Protein AF-A0AAE8G297-F1 (afdb_monomer_lite)

Radius of gyration: 12.25 Å; chains: 1; bounding box: 27×21×37 Å

Foldseek 3Di:
DQDPVNVVVVVVLLVQQAVVVHVDRDAAQDWDDDPNWIKGWHHWDQDPV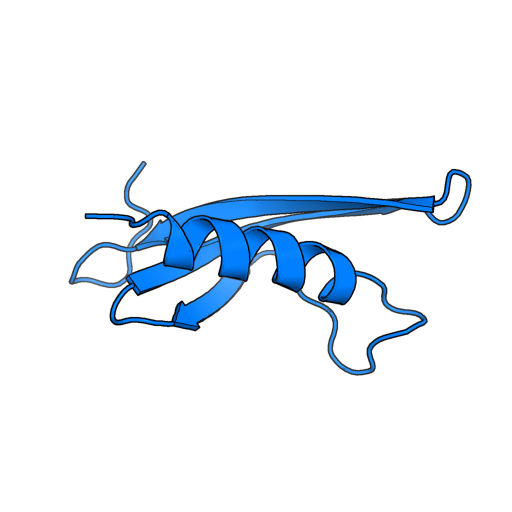VRDTDTDIATADPVRDGPD

pLDDT: mean 92.93, std 5.0, range [66.56, 97.69]

Organism: Streptococcus intermedius (NCBI:txid1338)

Secondary structure (DSSP, 8-state):
---HHHHHHHHHHGGGG-TTT-SS---TT-EEEETTEEEEEEEEEEETTTTEEEEEEEEB-TTS-B--

Structure (mmCIF, N/CA/C/O backbone):
data_AF-A0AAE8G297-F1
#
_entry.id   AF-A0AAE8G297-F1
#
loop_
_atom_site.group_PDB
_atom_site.id
_atom_site.type_symbol
_atom_site.label_atom_id
_atom_site.label_alt_id
_atom_site.label_comp_id
_atom_site.label_asym_id
_atom_site.label_entity_id
_atom_site.label_seq_id
_atom_site.pdbx_PDB_ins_code
_atom_site.Cartn_x
_atom_site.Cartn_y
_atom_site.Cartn_z
_atom_site.occupancy
_atom_site.B_iso_or_equiv
_atom_site.auth_seq_id
_atom_site.auth_comp_id
_atom_site.auth_asym_id
_atom_site.auth_atom_id
_atom_site.pdbx_PDB_model_num
ATOM 1 N N . MET A 1 1 ? -14.606 -1.955 9.476 1.00 80.31 1 MET A N 1
ATOM 2 C CA . MET A 1 1 ? -15.132 -2.359 8.157 1.00 80.31 1 MET A CA 1
ATOM 3 C C . MET A 1 1 ? -14.409 -1.568 7.077 1.00 80.31 1 MET A C 1
ATOM 5 O O . MET A 1 1 ? -14.230 -0.362 7.240 1.00 80.31 1 MET A O 1
ATOM 9 N N . ILE A 1 2 ? -13.930 -2.247 6.036 1.00 85.69 2 ILE A N 1
ATOM 10 C CA . ILE A 1 2 ? -13.329 -1.614 4.852 1.00 85.69 2 ILE A CA 1
ATOM 11 C C . ILE A 1 2 ? -14.467 -1.044 3.994 1.00 85.69 2 ILE A C 1
ATOM 13 O O . ILE A 1 2 ? -15.542 -1.637 3.951 1.00 85.69 2 ILE A O 1
ATOM 17 N N . THR A 1 3 ? -14.271 0.121 3.376 1.00 90.94 3 THR A N 1
ATOM 18 C CA . THR A 1 3 ? -15.288 0.765 2.528 1.00 90.94 3 THR A CA 1
ATOM 19 C C . THR A 1 3 ? -14.805 0.870 1.084 1.00 90.94 3 THR A C 1
ATOM 21 O O . THR A 1 3 ? -13.604 0.804 0.821 1.00 90.94 3 THR A O 1
ATOM 24 N N . ASP A 1 4 ? -15.718 1.123 0.145 1.00 93.56 4 ASP A N 1
ATOM 25 C CA . ASP A 1 4 ? -15.382 1.337 -1.275 1.00 93.56 4 ASP A CA 1
ATOM 26 C C . ASP A 1 4 ? -14.343 2.444 -1.473 1.00 93.56 4 ASP A C 1
ATOM 28 O O . ASP A 1 4 ? -13.451 2.356 -2.317 1.00 93.56 4 ASP A O 1
ATOM 32 N N . ARG A 1 5 ? -14.394 3.476 -0.626 1.00 93.69 5 ARG A N 1
ATOM 33 C CA . ARG A 1 5 ? -13.416 4.565 -0.646 1.00 93.69 5 ARG A CA 1
ATOM 34 C C . ARG A 1 5 ? -12.021 4.105 -0.212 1.00 93.69 5 ARG A C 1
ATOM 36 O O . ARG A 1 5 ? -11.026 4.634 -0.703 1.00 93.69 5 ARG A O 1
ATOM 43 N N . SER A 1 6 ? -11.931 3.135 0.694 1.00 92.94 6 SER A N 1
ATOM 44 C CA . SER A 1 6 ? -10.663 2.505 1.074 1.00 92.94 6 SER A CA 1
ATOM 45 C C . SER A 1 6 ? -10.081 1.721 -0.093 1.00 92.94 6 SER A C 1
ATOM 47 O O . SER A 1 6 ? -8.896 1.862 -0.369 1.00 92.94 6 SER A O 1
ATOM 49 N N . TYR A 1 7 ? -10.905 0.951 -0.809 1.00 93.62 7 TYR A N 1
ATOM 50 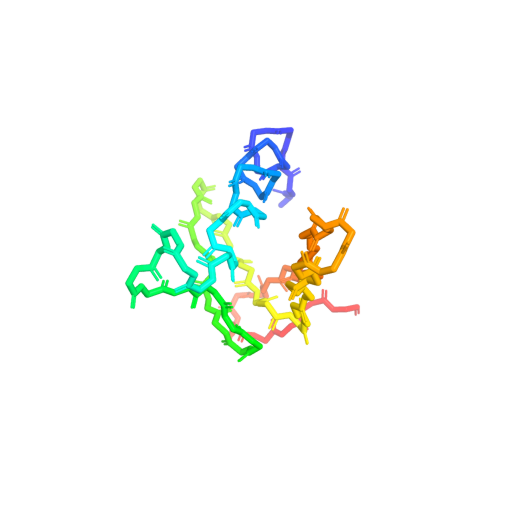C CA . TYR A 1 7 ? -10.460 0.211 -1.991 1.00 93.62 7 TYR A CA 1
ATOM 51 C C . TYR A 1 7 ? -9.984 1.146 -3.102 1.00 93.62 7 TYR A C 1
ATOM 53 O O . TYR A 1 7 ? -8.908 0.937 -3.654 1.00 93.62 7 TYR A O 1
ATOM 61 N N . ASN A 1 8 ? -10.721 2.227 -3.373 1.00 95.62 8 ASN A N 1
ATOM 62 C CA . ASN A 1 8 ? -10.295 3.243 -4.334 1.00 95.62 8 ASN A CA 1
ATOM 63 C C . ASN A 1 8 ? -8.955 3.886 -3.939 1.00 95.62 8 ASN A C 1
ATOM 65 O O . ASN A 1 8 ? -8.082 4.065 -4.785 1.00 95.62 8 ASN A O 1
ATOM 69 N N . TYR A 1 9 ? -8.765 4.179 -2.649 1.00 96.31 9 TYR A N 1
ATOM 70 C CA . TYR A 1 9 ? -7.480 4.655 -2.149 1.00 96.31 9 TYR A CA 1
ATOM 71 C C . TYR A 1 9 ? -6.364 3.638 -2.403 1.00 96.31 9 TYR A C 1
ATOM 73 O O . TYR A 1 9 ? -5.353 4.014 -2.984 1.00 96.31 9 TYR A O 1
ATOM 81 N N . LEU A 1 10 ? -6.549 2.371 -2.020 1.00 96.06 10 LEU A N 1
ATOM 82 C CA . LEU A 1 10 ? -5.545 1.321 -2.215 1.00 96.06 10 LEU A CA 1
ATOM 83 C C . LEU A 1 10 ? -5.186 1.139 -3.694 1.00 96.06 10 LEU A C 1
ATOM 85 O O . LEU A 1 10 ? -4.005 1.053 -4.011 1.00 96.06 10 LEU A O 1
ATOM 89 N N . ALA A 1 11 ? -6.173 1.174 -4.593 1.00 96.12 11 ALA A N 1
ATOM 90 C CA . ALA A 1 11 ? -5.944 1.118 -6.035 1.00 96.12 11 ALA A CA 1
ATOM 91 C C . ALA A 1 11 ? -5.058 2.274 -6.525 1.00 96.12 11 ALA A C 1
ATOM 93 O O . ALA A 1 11 ? -4.138 2.055 -7.306 1.00 96.12 11 ALA A O 1
ATOM 94 N N . ALA A 1 12 ? -5.272 3.491 -6.017 1.00 95.69 12 ALA A N 1
ATOM 95 C CA . ALA A 1 12 ? -4.407 4.624 -6.334 1.00 95.69 12 ALA A CA 1
ATOM 96 C C . ALA A 1 12 ? -2.982 4.447 -5.781 1.00 95.69 12 ALA A C 1
ATOM 98 O O . ALA A 1 12 ? -2.024 4.857 -6.425 1.00 95.69 12 ALA A O 1
ATOM 99 N N . GLN A 1 13 ? -2.826 3.826 -4.606 1.00 96.31 13 GLN A N 1
ATOM 100 C CA . GLN A 1 13 ? -1.508 3.589 -4.005 1.00 96.31 13 GLN A CA 1
ATOM 101 C C . GLN A 1 13 ? -0.659 2.566 -4.768 1.00 96.31 13 GLN A C 1
ATOM 103 O O . GLN A 1 13 ? 0.556 2.592 -4.621 1.00 96.31 13 GLN A O 1
ATOM 108 N N . VAL A 1 14 ? -1.250 1.705 -5.604 1.00 96.06 14 VAL A N 1
ATOM 109 C CA . VAL A 1 14 ? -0.478 0.762 -6.432 1.00 96.06 14 VAL A CA 1
ATOM 110 C C . VAL A 1 14 ? 0.492 1.500 -7.359 1.00 96.06 14 VAL A C 1
ATOM 112 O O . VAL A 1 14 ? 1.607 1.037 -7.539 1.00 96.06 14 VAL A O 1
ATOM 115 N N . TYR A 1 15 ? 0.134 2.678 -7.880 1.00 94.25 15 TYR A N 1
ATOM 116 C CA . TYR A 1 15 ? 1.029 3.457 -8.750 1.00 94.25 15 TYR A CA 1
ATOM 117 C C . TYR A 1 15 ? 2.257 4.023 -8.029 1.00 94.25 15 TYR A C 1
ATOM 119 O O . TYR A 1 15 ? 3.265 4.335 -8.660 1.00 94.25 15 TYR A O 1
ATOM 127 N N . GLU A 1 16 ? 2.189 4.130 -6.704 1.00 95.75 16 GLU A N 1
ATOM 128 C CA . GLU A 1 16 ? 3.265 4.667 -5.880 1.00 95.75 16 GLU A CA 1
ATOM 129 C C . GLU A 1 16 ? 4.367 3.625 -5.615 1.00 95.75 16 GLU A C 1
ATOM 131 O O . GLU A 1 16 ? 5.382 3.985 -5.031 1.00 95.75 16 GLU A O 1
ATOM 136 N N . VAL A 1 17 ? 4.208 2.359 -6.037 1.00 95.75 17 VAL A N 1
ATOM 137 C CA . VAL A 1 17 ? 5.264 1.326 -5.936 1.00 95.75 17 VAL A CA 1
ATOM 138 C C . VAL A 1 17 ? 6.399 1.539 -6.945 1.00 95.75 17 VAL A C 1
ATOM 140 O O . VAL A 1 17 ? 7.485 0.997 -6.760 1.00 95.75 17 VAL A O 1
ATOM 143 N N . ASP A 1 18 ? 6.162 2.330 -7.999 1.00 94.19 18 ASP A N 1
ATOM 144 C CA . ASP A 1 18 ? 7.134 2.594 -9.062 1.00 94.19 18 ASP A CA 1
ATOM 145 C C . ASP A 1 18 ? 8.316 3.409 -8.540 1.00 94.19 18 ASP A C 1
ATOM 147 O O . ASP A 1 18 ? 8.233 4.629 -8.349 1.00 94.19 18 ASP A O 1
ATOM 151 N N . LYS A 1 19 ? 9.457 2.750 -8.364 1.00 89.06 19 LYS A N 1
ATOM 152 C CA . LYS A 1 19 ? 10.662 3.389 -7.818 1.00 89.06 19 LYS A CA 1
ATOM 153 C C . LYS A 1 19 ? 11.281 4.447 -8.734 1.00 89.06 19 LYS A C 1
ATOM 155 O O . LYS A 1 19 ? 12.117 5.219 -8.276 1.00 89.06 19 LYS A O 1
ATOM 160 N N . ASN A 1 20 ? 10.923 4.470 -10.018 1.00 90.75 20 ASN A N 1
ATOM 161 C CA . ASN A 1 20 ? 11.435 5.463 -10.963 1.00 90.75 20 ASN A CA 1
ATOM 162 C C . ASN A 1 20 ? 10.547 6.710 -11.018 1.00 90.75 20 ASN A C 1
ATOM 164 O O . ASN A 1 20 ? 10.990 7.750 -11.504 1.00 90.75 20 ASN A O 1
ATOM 168 N N . LYS A 1 21 ? 9.298 6.614 -10.548 1.00 88.19 21 LYS A N 1
ATOM 169 C CA . LYS A 1 21 ? 8.345 7.735 -10.511 1.00 88.19 21 LYS A CA 1
ATOM 170 C C . LYS A 1 21 ? 8.145 8.299 -9.115 1.00 88.19 21 LYS A C 1
ATOM 172 O O . LYS A 1 21 ? 7.749 9.455 -8.993 1.00 88.19 21 LYS A O 1
ATOM 177 N N . ASN A 1 22 ? 8.434 7.509 -8.086 1.00 90.00 22 ASN A N 1
ATOM 178 C CA . ASN A 1 22 ? 8.297 7.908 -6.699 1.00 90.00 22 ASN A CA 1
ATOM 179 C C . ASN A 1 22 ? 9.645 7.860 -5.979 1.00 90.00 22 ASN A C 1
ATOM 181 O O . ASN A 1 22 ? 10.345 6.850 -6.012 1.00 90.00 22 ASN A O 1
ATOM 185 N N . SER A 1 23 ? 10.000 8.944 -5.292 1.00 91.19 23 SER A N 1
ATOM 186 C CA . SER A 1 23 ? 11.213 9.010 -4.470 1.00 91.19 23 SER A CA 1
ATOM 187 C C . SER A 1 23 ? 11.110 8.156 -3.204 1.00 91.19 23 SER A C 1
ATOM 189 O O . SER A 1 23 ? 12.131 7.731 -2.661 1.00 91.19 23 SER A O 1
ATOM 191 N N . THR A 1 24 ? 9.888 7.866 -2.752 1.00 93.31 24 THR A N 1
ATOM 192 C CA . THR A 1 24 ? 9.600 7.020 -1.588 1.00 93.31 24 THR A CA 1
ATOM 193 C C . THR A 1 24 ? 8.554 5.964 -1.944 1.00 93.31 24 THR A C 1
ATOM 195 O O . THR A 1 24 ? 7.411 6.072 -1.500 1.00 93.31 24 THR A O 1
ATOM 198 N N . PRO A 1 25 ? 8.907 4.965 -2.773 1.00 95.88 25 PRO A N 1
ATOM 199 C CA . PRO A 1 25 ? 7.947 3.965 -3.210 1.00 95.88 25 PRO A CA 1
ATOM 200 C C . PRO A 1 25 ? 7.543 3.044 -2.060 1.00 95.88 25 PRO A C 1
ATOM 202 O O . PRO A 1 25 ? 8.365 2.768 -1.180 1.00 95.88 25 PRO A O 1
ATOM 205 N N . TRP A 1 26 ? 6.311 2.530 -2.103 1.00 97.31 26 TRP A N 1
ATOM 206 C CA . TRP A 1 26 ? 5.837 1.559 -1.114 1.00 97.31 26 TRP A CA 1
ATOM 207 C C . TRP A 1 26 ? 6.644 0.262 -1.163 1.00 97.31 26 TRP A C 1
ATOM 209 O O . TRP A 1 26 ? 6.996 -0.239 -2.233 1.00 97.31 26 TRP A O 1
ATOM 219 N N . ARG A 1 27 ? 6.908 -0.301 0.014 1.00 96.88 27 ARG A N 1
ATOM 220 C CA . ARG A 1 27 ? 7.649 -1.547 0.221 1.00 96.88 27 ARG A CA 1
ATOM 221 C C . ARG A 1 27 ? 6.911 -2.455 1.191 1.00 96.88 27 ARG A C 1
ATOM 223 O O . ARG A 1 27 ? 6.044 -2.027 1.950 1.00 96.88 27 ARG A O 1
ATOM 230 N N . GLU A 1 28 ? 7.278 -3.730 1.175 1.00 97.38 28 GLU A N 1
ATOM 231 C CA . GLU A 1 28 ? 6.811 -4.691 2.171 1.00 97.38 28 GLU A CA 1
ATOM 232 C C . GLU A 1 28 ? 7.070 -4.182 3.601 1.00 97.38 28 GLU A C 1
ATOM 234 O O . GLU A 1 28 ? 8.148 -3.679 3.917 1.00 97.38 28 GLU A O 1
ATOM 239 N N . GLY A 1 29 ? 6.053 -4.293 4.458 1.00 96.19 29 GLY A N 1
ATOM 240 C CA . GLY A 1 29 ? 6.063 -3.802 5.836 1.00 96.19 29 GLY A CA 1
ATOM 241 C C . GLY A 1 29 ? 5.569 -2.362 6.012 1.00 96.19 29 GLY A C 1
ATOM 242 O O . GLY A 1 29 ? 5.224 -1.984 7.138 1.00 96.19 29 GLY A O 1
ATOM 243 N N . ASP A 1 30 ? 5.462 -1.575 4.938 1.00 96.94 30 ASP A N 1
ATOM 244 C CA . ASP A 1 30 ? 4.961 -0.204 5.026 1.00 96.94 30 ASP A CA 1
ATOM 245 C C . ASP A 1 30 ? 3.501 -0.158 5.479 1.00 96.94 30 ASP A C 1
ATOM 247 O O . ASP A 1 30 ? 2.696 -1.059 5.217 1.00 96.94 30 ASP A O 1
ATOM 251 N N . LYS A 1 31 ? 3.144 0.928 6.172 1.00 95.81 31 LYS A N 1
ATOM 252 C CA . LYS A 1 31 ? 1.803 1.123 6.729 1.00 95.81 31 LYS A CA 1
ATOM 253 C C . LYS A 1 31 ? 1.058 2.224 5.994 1.00 95.81 31 LYS A C 1
ATOM 255 O O . LYS A 1 31 ? 1.433 3.392 6.039 1.00 95.81 31 LYS A O 1
ATOM 260 N N . LEU A 1 32 ? -0.072 1.848 5.414 1.00 95.00 32 LEU A N 1
ATOM 261 C CA . LEU A 1 32 ? -1.007 2.744 4.747 1.00 95.00 32 LEU A CA 1
ATOM 262 C C . LEU A 1 32 ? -2.111 3.129 5.733 1.00 95.00 32 LEU A C 1
ATOM 264 O O . LEU A 1 32 ? -2.638 2.276 6.451 1.00 95.00 32 LEU A O 1
ATOM 268 N N . LYS A 1 33 ? -2.501 4.405 5.775 1.00 93.12 33 LYS A N 1
ATOM 269 C CA . LYS A 1 33 ? -3.581 4.871 6.657 1.00 93.12 33 LYS A CA 1
ATOM 270 C C . LYS A 1 33 ? -4.450 5.910 5.966 1.00 93.12 33 LYS A C 1
ATOM 272 O O . LYS A 1 33 ? -3.985 6.997 5.636 1.00 93.12 33 LYS A O 1
ATOM 277 N N . LYS A 1 34 ? -5.745 5.616 5.845 1.00 93.44 34 LYS A N 1
ATOM 278 C CA . LYS A 1 34 ? -6.756 6.571 5.373 1.00 93.44 34 LYS A CA 1
ATOM 279 C C . LYS A 1 34 ? -8.135 6.204 5.913 1.00 93.44 34 LYS A C 1
ATOM 281 O O . LYS A 1 34 ? -8.387 5.046 6.209 1.00 93.44 34 LYS A O 1
ATOM 286 N N . TYR A 1 35 ? -9.014 7.195 6.077 1.00 90.25 35 TYR A N 1
ATOM 287 C CA . TYR A 1 35 ? -10.410 7.004 6.521 1.00 90.25 35 TYR A CA 1
ATOM 288 C C . TYR A 1 35 ? -10.569 6.133 7.784 1.00 90.25 35 TYR A C 1
ATOM 290 O O . TYR A 1 35 ? -11.462 5.297 7.873 1.00 90.25 35 TYR A O 1
ATOM 298 N N . SER A 1 36 ? -9.678 6.318 8.763 1.00 88.75 36 SER A N 1
ATOM 299 C CA . SER A 1 36 ? -9.617 5.521 10.001 1.00 88.75 36 SER A CA 1
ATOM 300 C C . SER A 1 36 ? -9.316 4.026 9.816 1.00 88.75 36 SER A C 1
ATOM 302 O O . SER A 1 36 ? -9.286 3.297 10.805 1.00 88.75 36 SER A O 1
ATOM 304 N N . GLN A 1 37 ? -9.021 3.567 8.598 1.00 90.88 37 GLN A N 1
ATOM 305 C CA . GLN A 1 37 ? -8.482 2.236 8.337 1.00 90.88 37 GLN A CA 1
ATOM 306 C C . GLN A 1 37 ? -6.962 2.293 8.210 1.00 90.88 37 GLN A C 1
ATOM 308 O O . GLN A 1 37 ? -6.378 3.292 7.775 1.00 90.88 37 GLN A O 1
ATOM 313 N N . LYS A 1 38 ? -6.325 1.202 8.617 1.00 94.06 38 LYS A N 1
ATOM 314 C CA . LYS A 1 38 ? -4.889 0.996 8.507 1.00 94.06 38 LYS A CA 1
ATOM 315 C C . LYS A 1 38 ? -4.656 -0.321 7.782 1.00 94.06 38 LYS A C 1
ATOM 317 O O . LYS A 1 38 ? -5.379 -1.282 8.035 1.00 94.06 38 LYS A O 1
ATOM 322 N N . PHE A 1 39 ? -3.647 -0.347 6.930 1.00 95.56 39 PHE A N 1
ATOM 323 C CA . PHE A 1 39 ? -3.223 -1.531 6.202 1.00 95.56 39 PHE A CA 1
ATOM 324 C C . PHE A 1 39 ? -1.713 -1.670 6.304 1.00 95.56 39 PHE A C 1
ATOM 326 O O . PHE A 1 39 ? -1.010 -0.671 6.475 1.00 95.56 39 PHE A O 1
ATOM 333 N N . GLN A 1 40 ? -1.230 -2.897 6.179 1.00 97.06 40 GLN A N 1
ATOM 334 C CA . GLN A 1 40 ? 0.182 -3.183 5.984 1.00 97.06 40 GLN A CA 1
ATOM 335 C C . GLN A 1 40 ? 0.385 -3.765 4.591 1.00 97.06 40 GLN A C 1
ATOM 337 O O . GLN A 1 40 ? -0.383 -4.624 4.153 1.00 97.06 40 GLN A O 1
ATOM 342 N N . VAL A 1 41 ? 1.417 -3.281 3.910 1.00 97.69 41 VAL A N 1
ATOM 343 C CA . VAL A 1 41 ? 1.882 -3.839 2.646 1.00 97.69 41 VAL A CA 1
ATOM 344 C C . VAL A 1 41 ? 2.541 -5.182 2.935 1.00 97.69 41 VAL A C 1
ATOM 346 O O . VAL A 1 41 ? 3.483 -5.262 3.722 1.00 97.69 41 VAL A O 1
ATOM 349 N N . LEU A 1 42 ? 2.014 -6.240 2.329 1.00 97.06 42 LEU A N 1
ATOM 350 C CA . LEU A 1 42 ? 2.538 -7.598 2.461 1.00 97.06 42 LEU A CA 1
ATOM 351 C C . LEU A 1 42 ? 3.538 -7.925 1.359 1.00 97.06 42 LEU A C 1
ATOM 353 O O . LEU A 1 42 ? 4.467 -8.683 1.588 1.00 97.06 42 LEU A O 1
ATOM 357 N N . GLN A 1 43 ? 3.331 -7.373 0.164 1.00 97.44 43 GLN A N 1
ATOM 358 C CA . GLN A 1 43 ? 4.210 -7.587 -0.977 1.00 97.44 43 GLN A CA 1
ATOM 359 C C . GLN A 1 43 ? 3.998 -6.484 -2.014 1.00 97.44 43 GLN A C 1
ATOM 361 O O . GLN A 1 43 ? 2.884 -5.974 -2.165 1.00 97.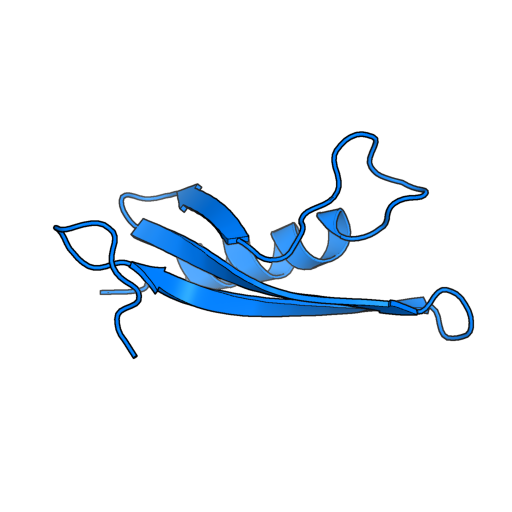44 43 GLN A O 1
ATOM 366 N N . VAL A 1 44 ? 5.056 -6.148 -2.748 1.00 97.31 44 VAL A N 1
ATOM 367 C CA . VAL A 1 44 ? 5.017 -5.246 -3.905 1.00 97.31 44 VAL A CA 1
ATOM 368 C C . VAL A 1 44 ? 5.697 -5.906 -5.097 1.00 97.31 44 VAL A C 1
ATOM 370 O O . VAL A 1 44 ? 6.649 -6.662 -4.921 1.00 97.31 44 VAL A O 1
ATOM 373 N N . GLU A 1 45 ? 5.222 -5.597 -6.298 1.00 96.00 45 GLU A N 1
ATOM 374 C CA . GLU A 1 45 ? 5.867 -5.950 -7.563 1.00 96.00 45 GLU A CA 1
ATOM 375 C C . GLU A 1 45 ? 5.897 -4.705 -8.453 1.00 96.00 45 GLU A C 1
ATOM 377 O O . GLU A 1 45 ? 4.867 -4.062 -8.666 1.00 96.00 45 GLU A O 1
ATOM 382 N N . A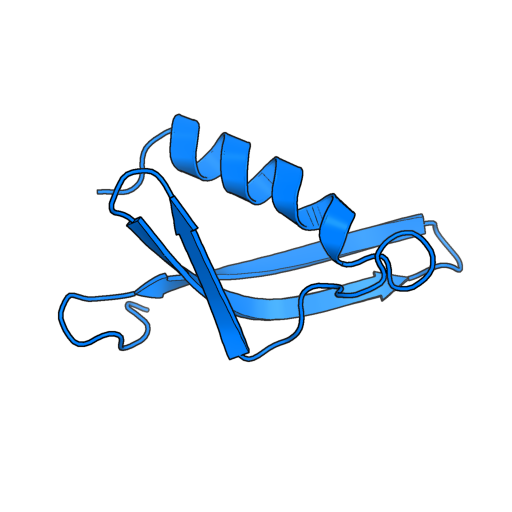SP A 1 46 ? 7.078 -4.384 -8.978 1.00 93.94 46 ASP A N 1
ATOM 383 C CA . ASP A 1 46 ? 7.316 -3.291 -9.923 1.00 93.94 46 ASP A CA 1
ATOM 384 C C . ASP A 1 46 ? 8.136 -3.834 -11.098 1.00 93.94 46 ASP A C 1
ATOM 386 O O . ASP A 1 46 ? 9.372 -3.806 -11.128 1.00 93.94 46 ASP A O 1
ATOM 390 N N . ASN A 1 47 ? 7.432 -4.429 -12.056 1.00 93.56 47 ASN A N 1
ATOM 391 C CA . ASN A 1 47 ? 8.036 -5.060 -13.214 1.00 93.56 47 ASN A CA 1
ATOM 392 C C . ASN A 1 47 ? 8.082 -4.077 -14.384 1.00 93.56 47 ASN A C 1
ATOM 394 O O . ASN A 1 47 ? 7.195 -4.015 -15.234 1.00 93.56 47 ASN A O 1
ATOM 398 N N . HIS A 1 48 ? 9.188 -3.346 -14.488 1.00 88.06 48 HIS A N 1
ATOM 399 C CA . HIS A 1 48 ? 9.394 -2.393 -15.579 1.00 88.06 48 HIS A CA 1
ATOM 400 C C . HIS A 1 48 ? 9.490 -3.030 -16.975 1.00 88.06 48 HIS A C 1
ATOM 402 O O . HIS A 1 48 ? 9.372 -2.313 -17.965 1.00 88.06 48 HIS A O 1
ATOM 408 N N . LYS A 1 49 ? 9.704 -4.351 -17.096 1.00 92.50 49 LYS A N 1
ATOM 409 C CA . LYS A 1 49 ? 9.784 -5.007 -18.414 1.00 92.50 49 LYS A CA 1
ATOM 410 C C . LYS A 1 49 ? 8.423 -5.063 -19.102 1.00 92.50 49 LYS A C 1
ATOM 412 O O . LYS A 1 49 ? 8.368 -5.002 -20.324 1.00 92.50 49 LYS A O 1
ATOM 417 N N . ASN A 1 50 ? 7.346 -5.198 -18.329 1.00 91.75 50 ASN A N 1
ATOM 418 C CA . ASN A 1 50 ? 5.971 -5.224 -18.836 1.00 91.75 50 ASN A CA 1
ATOM 419 C C . ASN A 1 50 ? 5.086 -4.102 -18.262 1.00 91.75 50 ASN A C 1
ATOM 421 O O . ASN A 1 50 ? 3.898 -4.053 -18.568 1.00 91.75 50 ASN A O 1
ATOM 425 N N . GLY A 1 51 ? 5.653 -3.207 -17.449 1.00 89.94 51 GLY A N 1
ATOM 426 C CA . GLY A 1 51 ? 4.946 -2.092 -16.822 1.00 89.94 51 GLY A CA 1
ATOM 427 C C . GLY A 1 51 ? 3.987 -2.506 -15.705 1.00 89.94 51 GLY A C 1
ATOM 428 O O . GLY A 1 51 ? 3.134 -1.707 -15.323 1.00 89.94 51 GLY A O 1
ATOM 429 N N . MET A 1 52 ? 4.080 -3.740 -15.202 1.00 94.81 52 MET A N 1
ATOM 430 C CA . MET A 1 52 ? 3.198 -4.224 -14.145 1.00 94.81 52 MET A CA 1
ATOM 431 C C . MET A 1 52 ? 3.576 -3.609 -12.801 1.00 94.81 52 MET A C 1
ATOM 433 O O . MET A 1 52 ? 4.733 -3.638 -12.391 1.00 94.81 52 MET A O 1
ATOM 437 N N . GLN A 1 53 ? 2.557 -3.116 -12.107 1.00 96.38 53 GLN A N 1
ATOM 438 C CA . GLN A 1 53 ? 2.634 -2.614 -10.744 1.00 96.38 53 GLN A CA 1
ATOM 439 C C . GLN A 1 53 ? 1.572 -3.337 -9.929 1.00 96.38 53 GLN A C 1
ATOM 441 O O . GLN A 1 53 ? 0.401 -3.364 -10.319 1.00 96.38 53 GLN A O 1
ATOM 446 N N . ALA A 1 54 ? 1.973 -3.952 -8.824 1.00 96.88 54 ALA A N 1
ATOM 447 C CA . ALA A 1 54 ? 1.062 -4.661 -7.942 1.00 96.88 54 ALA A CA 1
ATOM 448 C C . ALA A 1 54 ? 1.446 -4.452 -6.479 1.00 96.88 54 ALA A C 1
ATOM 450 O O . ALA A 1 54 ? 2.618 -4.320 -6.129 1.00 96.88 54 ALA A O 1
ATOM 451 N N . MET A 1 55 ? 0.433 -4.443 -5.617 1.00 97.62 55 MET A N 1
ATOM 452 C CA . MET A 1 55 ? 0.604 -4.307 -4.177 1.00 97.62 55 MET A CA 1
ATOM 453 C C . MET A 1 55 ? -0.421 -5.182 -3.459 1.00 97.62 55 MET A C 1
ATOM 455 O O . MET A 1 55 ? -1.628 -4.996 -3.619 1.00 97.62 55 MET A O 1
ATOM 459 N N . ALA A 1 56 ? 0.065 -6.125 -2.656 1.00 97.12 56 ALA A N 1
ATOM 460 C CA . ALA A 1 56 ? -0.751 -6.910 -1.744 1.00 97.12 56 ALA A CA 1
ATOM 461 C C . ALA A 1 56 ? -0.789 -6.218 -0.378 1.00 97.12 56 ALA A C 1
ATOM 463 O O . ALA A 1 56 ? 0.248 -5.823 0.158 1.00 97.12 56 ALA A O 1
ATOM 464 N N . VAL A 1 57 ? -1.982 -6.083 0.199 1.00 96.50 57 VAL A N 1
ATOM 465 C CA . VAL A 1 57 ? -2.187 -5.438 1.501 1.00 96.50 57 VAL A CA 1
ATOM 466 C C . VAL A 1 57 ? -3.139 -6.247 2.363 1.00 96.50 57 VAL A C 1
ATOM 468 O O . VAL A 1 57 ? -4.048 -6.898 1.850 1.00 96.50 57 VAL A O 1
ATOM 471 N N . ALA A 1 58 ? -2.977 -6.133 3.676 1.00 95.44 58 ALA A N 1
ATOM 472 C CA . ALA A 1 58 ? -3.933 -6.652 4.643 1.00 95.44 58 ALA A CA 1
ATOM 473 C C . ALA A 1 58 ? -4.331 -5.573 5.660 1.00 95.44 58 ALA 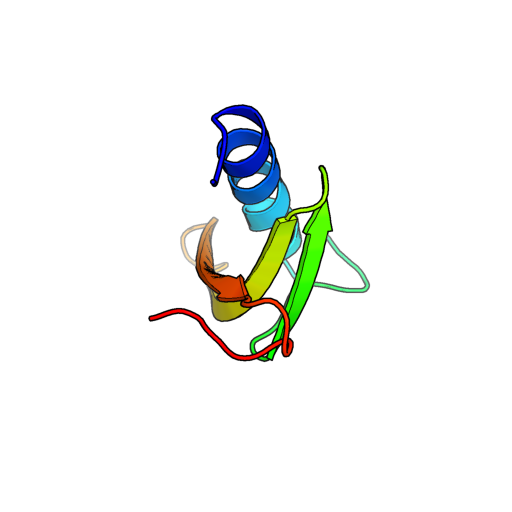A C 1
ATOM 475 O O . ALA A 1 58 ? -3.516 -4.699 5.985 1.00 95.44 58 ALA A O 1
ATOM 476 N N . PRO A 1 59 ? -5.590 -5.580 6.136 1.00 94.69 59 PRO A N 1
ATOM 477 C CA . PRO A 1 59 ? -6.034 -4.660 7.171 1.00 94.69 59 PRO A CA 1
ATOM 478 C C . PRO A 1 59 ? -5.299 -4.922 8.490 1.00 94.69 59 PRO A C 1
ATOM 480 O O . PRO A 1 59 ? -4.834 -6.025 8.766 1.00 94.69 59 PRO A O 1
ATOM 483 N N . LEU A 1 60 ? -5.189 -3.879 9.309 1.00 94.25 60 LEU A N 1
ATOM 484 C CA . LEU A 1 60 ? -4.627 -3.971 10.652 1.00 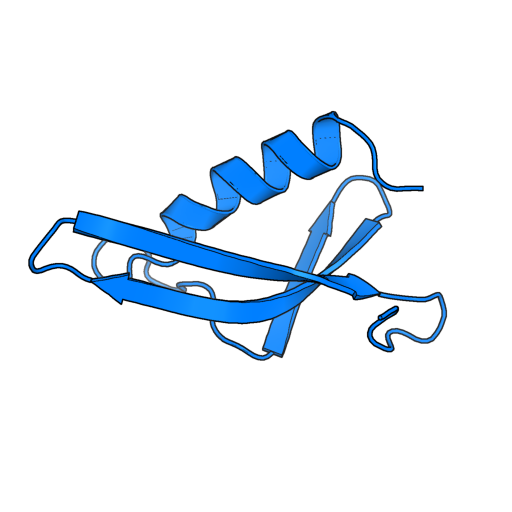94.25 60 LEU A CA 1
ATOM 485 C C . LEU A 1 60 ? -5.726 -3.888 11.715 1.00 94.25 60 LEU A C 1
ATOM 487 O O . LEU A 1 60 ? -6.625 -3.044 11.628 1.00 94.25 60 LEU A O 1
ATOM 491 N N . ASP A 1 61 ? -5.597 -4.711 12.754 1.00 90.50 61 ASP A N 1
ATOM 492 C CA . ASP A 1 61 ? -6.463 -4.702 13.930 1.00 90.50 61 ASP A CA 1
ATOM 493 C C . ASP A 1 61 ? -6.193 -3.483 14.844 1.00 90.50 61 ASP A C 1
ATOM 495 O O . ASP A 1 61 ? -5.329 -2.627 14.601 1.00 90.50 61 ASP A O 1
ATOM 499 N N . LYS A 1 62 ? -6.932 -3.396 15.958 1.00 88.12 62 LYS A N 1
ATOM 500 C CA . LYS A 1 62 ? -6.758 -2.324 16.958 1.00 88.12 62 LYS A CA 1
ATOM 501 C C . LYS A 1 62 ? -5.361 -2.321 17.595 1.00 88.12 62 LYS A C 1
ATOM 503 O O . LYS A 1 62 ? -4.893 -1.262 18.009 1.00 88.12 62 LYS A O 1
ATOM 508 N N . ASN A 1 63 ? -4.691 -3.469 17.628 1.00 89.62 63 ASN A N 1
ATOM 509 C CA . ASN A 1 63 ? -3.347 -3.660 18.166 1.00 89.62 63 ASN A CA 1
ATOM 510 C C . ASN A 1 63 ? -2.255 -3.488 17.096 1.00 89.62 63 ASN A C 1
ATOM 512 O O . ASN A 1 63 ? -1.081 -3.722 17.375 1.00 89.62 63 ASN A O 1
ATOM 516 N N . SER A 1 64 ? -2.615 -3.039 15.886 1.00 85.88 64 SER A N 1
ATOM 517 C CA . SER A 1 64 ? -1.713 -2.897 14.736 1.00 85.88 64 SER A CA 1
ATOM 518 C C . SER A 1 64 ? -1.047 -4.207 14.303 1.00 85.88 64 SER A C 1
ATOM 520 O O . SER A 1 64 ? 0.072 -4.184 13.788 1.00 85.88 64 SER A O 1
ATOM 522 N N . ARG A 1 65 ? -1.735 -5.330 14.508 1.00 90.56 65 ARG A N 1
ATOM 523 C CA . ARG A 1 65 ? -1.400 -6.644 13.957 1.00 90.56 65 ARG A CA 1
ATOM 524 C C . ARG A 1 65 ? -2.168 -6.855 12.663 1.00 90.56 65 ARG A C 1
ATOM 526 O O . ARG A 1 65 ? -3.247 -6.293 12.495 1.00 90.56 65 ARG A O 1
ATOM 533 N N . VAL A 1 66 ? -1.597 -7.641 11.758 1.00 89.00 66 VAL A N 1
ATOM 534 C CA . VAL A 1 66 ? -2.284 -8.020 10.522 1.00 89.00 66 VAL A CA 1
ATOM 535 C C . VAL A 1 66 ? -3.500 -8.866 10.883 1.00 89.00 66 VAL A C 1
ATOM 537 O O . VAL A 1 66 ? -3.373 -9.844 11.615 1.00 89.00 66 VAL A O 1
ATOM 540 N N . ASP A 1 67 ? -4.662 -8.432 10.415 1.00 80.25 67 ASP A N 1
ATOM 541 C CA . ASP A 1 67 ? -5.938 -9.123 10.567 1.00 80.25 67 ASP A CA 1
ATOM 542 C C . ASP A 1 67 ? -6.120 -9.993 9.312 1.00 80.25 67 ASP A C 1
ATOM 544 O O . ASP A 1 67 ? -6.508 -9.480 8.257 1.00 80.25 67 ASP A O 1
ATOM 548 N N . ILE A 1 68 ? -5.676 -11.256 9.404 1.00 66.56 68 ILE A N 1
ATOM 549 C CA . ILE A 1 68 ? -5.666 -12.261 8.319 1.00 66.56 68 ILE A CA 1
ATOM 550 C C . ILE A 1 68 ? -6.734 -13.320 8.569 1.00 66.56 68 ILE A C 1
ATOM 552 O O . ILE A 1 68 ? -6.784 -13.822 9.715 1.00 66.56 68 ILE A O 1
#

Sequence (68 aa):
MITDRSYNYLAAQVYEVDKNKNSTPWREGDKLKKYSQKFQVLQVEDNHKNGMQAMAVAPLDKNSRVDI